Protein AF-Q0U847-F1 (afdb_monomer_lite)

InterPro domains:
  IPR040183 THUMP domain-containing protein 1-like [PTHR13452] (2-146)
  IPR040183 THUMP domain-containing protein 1-like [cd11717] (63-142)

Organism: Phaeosphaeria nodorum (strain SN15 / ATCC MYA-4574 / FGSC 10173) (NCBI:txid321614)

Sequence (148 aa):
MNKEAKSVADLRDLFQEYATKIYGPEQTNGAAADAVSDTEEEDIEAEIKKELADIRKPIIKPLFRPVKLDTQCLMFFKTRLPVEPVAFVEKICQDTAAGVQVQNCRYVKRLTPITAIEKATVKGLEAVAKKVLAPHFHGKDQTARKVS

Structure (mmCIF, N/CA/C/O backbone):
data_AF-Q0U847-F1
#
_entry.id   AF-Q0U847-F1
#
loop_
_atom_site.group_PDB
_atom_site.id
_atom_site.type_symbol
_atom_site.label_atom_id
_atom_site.label_alt_id
_atom_site.label_comp_id
_atom_site.label_asym_id
_atom_site.label_entity_id
_atom_site.label_seq_id
_atom_site.pdbx_PDB_ins_code
_atom_site.Cartn_x
_atom_site.Cartn_y
_atom_site.Cartn_z
_atom_site.occupancy
_atom_site.B_iso_or_equiv
_atom_site.auth_seq_id
_atom_site.auth_comp_id
_atom_site.auth_asym_id
_atom_site.auth_atom_id
_atom_site.pdbx_PDB_model_num
ATOM 1 N N . MET A 1 1 ? -6.630 23.876 -0.094 1.00 50.94 1 MET A N 1
ATOM 2 C CA . MET A 1 1 ? -5.847 23.833 1.159 1.00 50.94 1 MET A CA 1
ATOM 3 C C . MET A 1 1 ? -5.753 22.397 1.676 1.00 50.94 1 MET A C 1
ATOM 5 O O . MET A 1 1 ? -6.778 21.774 1.926 1.00 50.94 1 MET A O 1
ATOM 9 N N . ASN A 1 2 ? -4.524 21.871 1.714 1.00 73.25 2 ASN A N 1
ATOM 10 C CA . ASN A 1 2 ? -3.998 20.691 2.427 1.00 73.25 2 ASN A CA 1
ATOM 11 C C . ASN A 1 2 ? -4.857 19.410 2.485 1.00 73.25 2 ASN A C 1
ATOM 13 O O . ASN A 1 2 ? -5.076 18.851 3.557 1.00 73.25 2 ASN A O 1
ATOM 17 N N . LYS A 1 3 ? -5.307 18.904 1.327 1.00 86.88 3 LYS A N 1
ATOM 18 C CA . LYS A 1 3 ? -5.953 17.576 1.237 1.00 86.88 3 LYS A CA 1
ATOM 19 C C . LYS A 1 3 ? -4.963 16.426 1.444 1.00 86.88 3 LYS A C 1
ATOM 21 O O . LYS A 1 3 ? -5.358 15.386 1.956 1.00 86.88 3 LYS A O 1
ATOM 26 N N . GLU A 1 4 ? -3.696 16.628 1.083 1.00 89.00 4 GLU A N 1
ATOM 27 C CA . GLU A 1 4 ? -2.633 15.623 1.212 1.00 89.00 4 GLU A CA 1
ATOM 28 C C . GLU A 1 4 ? -2.400 15.231 2.673 1.00 89.00 4 GLU A C 1
ATOM 30 O O . GLU A 1 4 ? -2.567 14.070 3.011 1.00 89.00 4 GLU A O 1
ATOM 35 N N . ALA A 1 5 ? -2.126 16.194 3.561 1.00 89.31 5 ALA A N 1
ATOM 36 C CA . ALA A 1 5 ? -1.868 15.910 4.977 1.00 89.31 5 ALA A CA 1
ATOM 37 C C . ALA A 1 5 ? -3.032 15.163 5.655 1.00 89.31 5 ALA A C 1
ATOM 39 O O . ALA A 1 5 ? -2.804 14.201 6.380 1.00 89.31 5 ALA A O 1
ATOM 40 N N . LYS A 1 6 ? -4.277 15.564 5.360 1.00 90.69 6 LYS A N 1
ATOM 41 C CA . LYS A 1 6 ? -5.480 14.873 5.854 1.00 90.69 6 LYS A CA 1
ATOM 42 C C . LYS A 1 6 ? -5.564 13.442 5.328 1.00 90.69 6 LYS A C 1
ATOM 44 O O . LYS A 1 6 ? -5.752 12.521 6.100 1.00 90.69 6 LYS A O 1
ATOM 49 N N . SER A 1 7 ? -5.330 13.254 4.032 1.00 92.81 7 SER A N 1
ATOM 50 C CA . SER A 1 7 ? -5.349 11.921 3.418 1.00 92.81 7 SER A CA 1
ATOM 51 C C . SER A 1 7 ? -4.230 11.021 3.950 1.00 92.81 7 SER A C 1
ATOM 53 O O . SER A 1 7 ? -4.421 9.819 4.079 1.00 92.81 7 SER A O 1
ATOM 55 N N . VAL A 1 8 ? -3.061 11.587 4.269 1.00 92.81 8 VAL A N 1
ATOM 56 C CA . VAL A 1 8 ? -1.961 10.851 4.902 1.00 92.81 8 VAL A CA 1
ATOM 57 C C . VAL A 1 8 ? -2.346 10.399 6.309 1.00 92.81 8 VAL A C 1
ATOM 59 O O . VAL A 1 8 ? -2.012 9.274 6.669 1.00 92.81 8 VAL A O 1
ATOM 62 N N . ALA A 1 9 ? -3.037 11.238 7.085 1.00 92.00 9 ALA A N 1
ATOM 63 C CA . ALA A 1 9 ? -3.558 10.859 8.397 1.00 92.00 9 ALA A CA 1
ATOM 64 C C . ALA A 1 9 ? -4.609 9.741 8.275 1.00 92.00 9 ALA A C 1
ATOM 66 O O . ALA A 1 9 ? -4.397 8.672 8.837 1.00 92.00 9 ALA A O 1
ATOM 67 N N . ASP A 1 10 ? -5.630 9.923 7.427 1.00 93.56 10 ASP A N 1
ATOM 68 C CA . ASP A 1 10 ? -6.675 8.914 7.185 1.00 93.56 10 ASP A CA 1
ATOM 69 C C . ASP A 1 10 ? -6.071 7.549 6.782 1.00 93.56 10 ASP A C 1
ATOM 71 O O . ASP A 1 10 ? -6.498 6.493 7.244 1.00 93.56 10 ASP A O 1
ATOM 75 N N . LEU A 1 11 ? -5.048 7.555 5.916 1.00 95.06 11 LEU A N 1
ATOM 76 C CA . LEU A 1 11 ? -4.364 6.332 5.487 1.00 95.06 11 LEU A CA 1
ATOM 77 C C . LEU A 1 11 ? -3.527 5.699 6.594 1.00 95.06 11 LEU A C 1
ATOM 79 O O . LEU A 1 11 ? -3.429 4.476 6.643 1.00 95.06 11 LEU A O 1
ATOM 83 N N . ARG A 1 12 ? -2.907 6.496 7.469 1.00 93.19 12 ARG A N 1
ATOM 84 C CA . ARG A 1 12 ? -2.158 5.962 8.613 1.00 93.19 12 ARG A CA 1
ATOM 85 C C . ARG A 1 12 ? -3.074 5.213 9.563 1.00 93.19 12 ARG A C 1
ATOM 87 O O . ARG A 1 12 ? -2.719 4.106 9.956 1.00 93.19 12 ARG A O 1
ATOM 94 N N . ASP A 1 13 ? -4.233 5.781 9.861 1.00 93.06 13 ASP A N 1
ATOM 95 C CA . ASP A 1 13 ? -5.202 5.176 10.768 1.00 93.06 13 ASP A CA 1
ATOM 96 C C . ASP A 1 13 ? -5.763 3.877 10.173 1.00 93.06 13 ASP A C 1
ATOM 98 O O . ASP A 1 13 ? -5.687 2.823 10.809 1.00 93.06 13 ASP A O 1
ATOM 102 N N . LEU A 1 14 ? -6.190 3.910 8.903 1.00 95.38 14 LEU A N 1
ATOM 103 C CA . LEU A 1 14 ? -6.637 2.716 8.178 1.00 95.38 14 LEU A CA 1
ATOM 104 C C . LEU A 1 14 ? -5.553 1.626 8.140 1.00 95.38 14 LEU A C 1
ATOM 106 O O . LEU A 1 14 ? -5.826 0.451 8.391 1.00 95.38 14 LEU A O 1
ATOM 110 N N . PHE A 1 15 ? -4.310 1.984 7.809 1.00 95.38 15 PHE A N 1
ATOM 111 C CA . PHE A 1 15 ? -3.228 1.006 7.708 1.00 95.38 15 PHE A CA 1
ATOM 112 C C . PHE A 1 15 ? -2.852 0.422 9.068 1.00 95.38 15 PHE A C 1
ATOM 114 O O . PHE A 1 15 ? -2.550 -0.767 9.147 1.00 95.38 15 PHE A O 1
ATOM 121 N N . GLN A 1 16 ? -2.891 1.220 10.133 1.00 92.44 16 GLN A N 1
ATOM 122 C CA . GLN A 1 16 ? -2.620 0.752 11.489 1.00 92.44 16 GLN A CA 1
ATOM 123 C C . GLN A 1 16 ? -3.692 -0.232 11.973 1.00 92.44 16 GLN A C 1
ATOM 125 O O . GLN A 1 16 ? -3.357 -1.259 12.571 1.00 92.44 16 GLN A O 1
ATOM 130 N N . GLU A 1 17 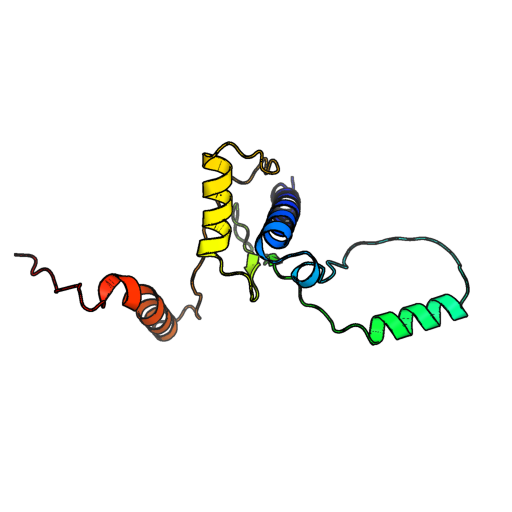? -4.964 0.043 11.682 1.00 93.75 17 GLU A N 1
ATOM 131 C CA . GLU A 1 17 ? -6.080 -0.855 11.985 1.00 93.75 17 GLU A CA 1
ATOM 132 C C . GLU A 1 17 ? -5.885 -2.218 11.304 1.00 93.75 17 GLU A C 1
ATOM 134 O O . GLU A 1 17 ? -5.858 -3.262 11.965 1.00 93.75 17 GLU A O 1
ATOM 139 N N . TYR A 1 18 ? -5.651 -2.217 9.989 1.00 95.44 18 TYR A N 1
ATOM 140 C CA . TYR A 1 18 ? -5.447 -3.450 9.230 1.00 95.44 18 TYR A CA 1
ATOM 141 C C . TYR A 1 18 ? -4.165 -4.178 9.616 1.00 95.44 18 TYR A C 1
ATOM 143 O O . TYR A 1 18 ? -4.157 -5.405 9.696 1.00 95.44 18 TYR A O 1
ATOM 151 N N . ALA A 1 19 ? -3.084 -3.454 9.897 1.00 94.12 19 ALA A N 1
ATOM 152 C CA . ALA A 1 19 ? -1.857 -4.077 10.363 1.00 94.12 19 ALA A CA 1
ATOM 153 C C . ALA A 1 19 ? -2.073 -4.780 11.707 1.00 94.12 19 ALA A C 1
ATOM 155 O O . ALA A 1 19 ? -1.590 -5.894 11.890 1.00 94.12 19 ALA A O 1
ATOM 156 N N . THR A 1 20 ? -2.851 -4.183 12.612 1.00 92.81 20 THR A N 1
ATOM 157 C CA . THR A 1 20 ? -3.166 -4.794 13.911 1.00 92.81 20 THR A CA 1
ATOM 158 C C . THR A 1 20 ? -4.035 -6.036 13.724 1.00 92.81 20 THR A C 1
ATOM 160 O O . THR A 1 20 ? -3.785 -7.058 14.358 1.00 92.81 20 THR A O 1
ATOM 163 N N . LYS A 1 21 ? -4.999 -5.991 12.798 1.00 93.00 21 LYS A N 1
ATOM 164 C CA . LYS A 1 21 ? -5.865 -7.126 12.448 1.00 93.00 21 LYS A CA 1
ATOM 165 C C . LYS A 1 21 ? -5.105 -8.299 11.817 1.00 93.00 21 LYS A C 1
ATOM 167 O O . LYS A 1 21 ? -5.430 -9.446 12.100 1.00 93.00 21 LYS A O 1
ATOM 172 N N . ILE A 1 22 ? -4.131 -8.025 10.946 1.00 94.44 22 ILE A N 1
ATOM 173 C CA . ILE A 1 22 ? -3.411 -9.053 10.172 1.00 94.44 22 ILE A CA 1
ATOM 174 C C . ILE A 1 22 ? -2.203 -9.604 10.945 1.00 94.44 22 ILE A C 1
ATOM 176 O O . ILE A 1 22 ? -1.957 -10.807 10.912 1.00 94.44 22 ILE A O 1
ATOM 180 N N . TYR A 1 23 ? -1.444 -8.740 11.625 1.00 91.88 23 TYR A N 1
ATOM 181 C CA . TYR A 1 23 ? -0.152 -9.089 12.233 1.00 91.88 23 TYR A CA 1
ATOM 182 C C . TYR A 1 23 ? -0.161 -9.092 13.769 1.00 91.88 23 TYR A C 1
ATOM 184 O O . TYR A 1 23 ? 0.798 -9.563 14.382 1.00 91.88 23 TYR A O 1
ATOM 192 N N . GLY A 1 24 ? -1.224 -8.584 14.398 1.00 88.88 24 GLY A N 1
ATOM 193 C CA . GLY A 1 24 ? -1.334 -8.440 15.849 1.00 88.88 24 GLY A CA 1
ATOM 194 C C . GLY A 1 24 ? -0.666 -7.167 16.401 1.00 88.88 24 GLY A C 1
ATOM 195 O O . GLY A 1 24 ? 0.186 -6.567 15.744 1.00 88.88 24 GLY A O 1
ATOM 196 N N . PRO A 1 25 ? -1.027 -6.745 17.628 1.00 80.69 25 PRO A N 1
ATOM 197 C CA . PRO A 1 25 ? -0.597 -5.469 18.217 1.00 80.69 25 PRO A CA 1
ATOM 198 C C . PRO A 1 25 ? 0.910 -5.388 18.507 1.00 80.69 25 PRO A C 1
ATOM 200 O O . PRO A 1 25 ? 1.496 -4.306 18.526 1.00 80.69 25 PRO A O 1
ATOM 203 N N . GLU A 1 26 ? 1.574 -6.526 18.705 1.00 73.94 26 GLU A N 1
ATOM 204 C CA . GLU A 1 26 ? 3.003 -6.558 19.038 1.00 73.94 26 GLU A CA 1
ATOM 205 C C . GLU A 1 26 ? 3.890 -6.086 17.880 1.00 73.94 26 GLU A C 1
ATOM 207 O O . GLU A 1 26 ? 4.953 -5.504 18.092 1.00 73.94 26 GLU A O 1
ATOM 212 N N . GLN A 1 27 ? 3.438 -6.290 16.640 1.00 69.25 27 GLN A N 1
ATOM 213 C CA . GLN A 1 27 ? 4.190 -5.924 15.440 1.00 69.25 27 GLN A CA 1
ATOM 214 C C . GLN A 1 27 ? 3.888 -4.493 14.966 1.00 69.25 27 GLN A C 1
ATOM 216 O O . GLN A 1 27 ? 4.608 -3.963 14.115 1.00 69.25 27 GLN A O 1
ATOM 221 N N . THR A 1 28 ? 2.846 -3.857 15.515 1.00 64.31 28 THR A N 1
ATOM 222 C CA . THR A 1 28 ? 2.316 -2.564 15.053 1.00 64.31 28 THR A CA 1
ATOM 223 C C . THR A 1 28 ? 2.617 -1.393 15.983 1.00 64.31 28 THR A C 1
ATOM 225 O O . THR A 1 28 ? 2.580 -0.249 15.531 1.00 64.31 28 THR A O 1
ATOM 228 N N . ASN A 1 29 ? 3.000 -1.640 17.238 1.00 59.12 29 ASN A N 1
ATOM 229 C CA . ASN A 1 29 ? 3.282 -0.603 18.242 1.00 59.12 29 ASN A CA 1
ATOM 230 C C . ASN A 1 29 ? 4.665 0.072 18.097 1.00 59.12 29 ASN A C 1
ATOM 232 O O . ASN A 1 29 ? 5.253 0.553 19.066 1.00 59.12 29 ASN A O 1
ATOM 236 N N . GLY A 1 30 ? 5.190 0.153 16.872 1.00 54.38 30 GLY A N 1
ATOM 237 C CA . GLY A 1 30 ? 6.370 0.954 16.558 1.00 54.38 30 GLY A CA 1
ATOM 238 C C . GLY A 1 30 ? 6.021 2.434 16.512 1.00 54.38 30 GLY A C 1
ATOM 239 O O . GLY A 1 30 ? 5.661 2.937 15.449 1.00 54.38 30 GLY A O 1
ATOM 240 N N . ALA A 1 31 ? 6.085 3.077 17.678 1.00 44.00 31 ALA A N 1
ATOM 241 C CA . ALA A 1 31 ? 5.670 4.446 17.962 1.00 44.00 31 ALA A CA 1
ATOM 242 C C . ALA A 1 31 ? 5.850 5.423 16.785 1.00 44.00 31 ALA A C 1
ATOM 244 O O . ALA A 1 31 ? 6.960 5.757 16.367 1.00 44.00 31 ALA A O 1
ATOM 245 N N . ALA A 1 32 ? 4.724 5.942 16.297 1.00 43.62 32 ALA A N 1
ATOM 246 C CA . ALA A 1 32 ? 4.673 7.212 15.594 1.00 43.62 32 ALA A CA 1
ATOM 247 C C . ALA A 1 32 ? 4.834 8.338 16.630 1.00 43.62 32 ALA A C 1
ATOM 249 O O . ALA A 1 32 ? 3.857 8.950 17.041 1.00 43.62 32 ALA A O 1
ATOM 250 N N . ALA A 1 33 ? 6.060 8.575 17.094 1.00 38.38 33 ALA A N 1
ATOM 251 C CA . ALA A 1 33 ? 6.372 9.740 17.912 1.00 38.38 33 ALA A CA 1
ATOM 252 C C . ALA A 1 33 ? 6.864 10.863 16.994 1.00 38.38 33 ALA A C 1
ATOM 254 O O . ALA A 1 33 ? 8.044 10.923 16.665 1.00 38.38 33 ALA A O 1
ATOM 255 N N . ASP A 1 34 ? 5.932 11.695 16.531 1.00 38.34 34 ASP A N 1
ATOM 256 C CA . ASP A 1 34 ? 6.229 13.075 16.143 1.00 38.34 34 ASP A CA 1
ATOM 257 C C . ASP A 1 34 ? 4.924 13.888 16.110 1.00 38.34 34 ASP A C 1
ATOM 259 O O . ASP A 1 34 ? 4.240 13.928 15.085 1.00 38.34 34 ASP A O 1
ATOM 263 N N . ALA A 1 35 ? 4.537 14.443 17.268 1.00 34.91 35 ALA A N 1
ATOM 264 C CA . ALA A 1 35 ? 3.878 15.751 17.419 1.00 34.91 35 ALA A CA 1
ATOM 265 C C . ALA A 1 35 ? 3.402 15.990 18.872 1.00 34.91 35 ALA A C 1
ATOM 267 O O . ALA A 1 35 ? 2.327 15.552 19.261 1.00 34.91 35 ALA A O 1
ATOM 268 N N . VAL A 1 36 ? 4.232 16.736 19.610 1.00 38.72 36 VAL A N 1
ATOM 269 C CA . VAL A 1 36 ? 3.908 17.779 20.608 1.00 38.72 36 VAL A CA 1
ATOM 270 C C . VAL A 1 36 ? 2.900 17.443 21.724 1.00 38.72 36 VAL A C 1
ATOM 272 O O . VAL A 1 36 ? 1.692 17.546 21.530 1.00 38.72 36 VAL A O 1
ATOM 275 N N . SER A 1 37 ? 3.407 17.227 22.944 1.00 30.80 37 SER A N 1
ATOM 276 C CA . SER A 1 37 ? 2.688 17.612 24.167 1.00 30.80 37 SER A CA 1
ATOM 277 C C . SER A 1 37 ? 3.579 18.500 25.033 1.00 30.80 37 SER A C 1
ATOM 279 O O . SER A 1 37 ? 4.631 18.074 25.502 1.00 30.80 37 SER A O 1
ATOM 281 N N . ASP A 1 38 ? 3.134 19.736 25.201 1.00 38.00 38 ASP A N 1
ATOM 282 C CA . ASP A 1 38 ? 3.550 20.669 26.240 1.00 38.00 38 ASP A CA 1
ATOM 283 C C . ASP A 1 38 ? 2.787 20.313 27.523 1.00 38.00 38 ASP A C 1
ATOM 285 O O . ASP A 1 38 ? 1.556 20.298 27.475 1.00 38.00 38 ASP A O 1
ATOM 289 N N . THR A 1 39 ? 3.475 19.950 28.613 1.00 35.19 39 THR A N 1
ATOM 290 C CA . THR A 1 39 ? 3.047 20.236 30.002 1.00 35.19 39 THR A CA 1
ATOM 291 C C . THR A 1 39 ? 4.122 19.848 31.026 1.00 35.19 39 THR A C 1
ATOM 293 O O . THR A 1 39 ? 4.472 18.680 31.166 1.00 35.19 39 THR A O 1
ATOM 296 N N . GLU A 1 40 ? 4.641 20.891 31.675 1.00 39.41 40 GLU A N 1
ATOM 297 C CA . GLU A 1 40 ? 4.809 21.104 33.124 1.00 39.41 40 GLU A CA 1
ATOM 298 C C . GLU A 1 40 ? 5.341 19.976 34.039 1.00 39.41 40 GLU A C 1
ATOM 300 O O . GLU A 1 40 ? 4.690 18.969 34.289 1.00 39.41 40 GLU A O 1
ATOM 305 N N . GLU A 1 41 ? 6.529 20.268 34.591 1.00 46.47 41 GLU A N 1
ATOM 306 C CA . GLU A 1 41 ? 7.091 19.936 35.915 1.00 46.47 41 GLU A CA 1
ATOM 307 C C . GLU A 1 41 ? 6.494 18.742 36.695 1.00 46.47 41 GLU A C 1
ATOM 309 O O . GLU A 1 41 ? 5.736 18.919 37.647 1.00 46.47 41 GLU A O 1
ATOM 314 N N . GLU A 1 42 ? 6.973 17.527 36.406 1.00 42.50 42 GLU A N 1
ATOM 315 C CA . GLU A 1 42 ? 6.911 16.396 37.343 1.00 42.50 42 GLU A CA 1
ATOM 316 C C . GLU A 1 42 ? 8.281 15.701 37.473 1.00 42.50 42 GLU A C 1
ATOM 318 O O . GLU A 1 42 ? 8.805 15.132 36.521 1.00 42.50 42 GLU A O 1
ATOM 323 N N . ASP 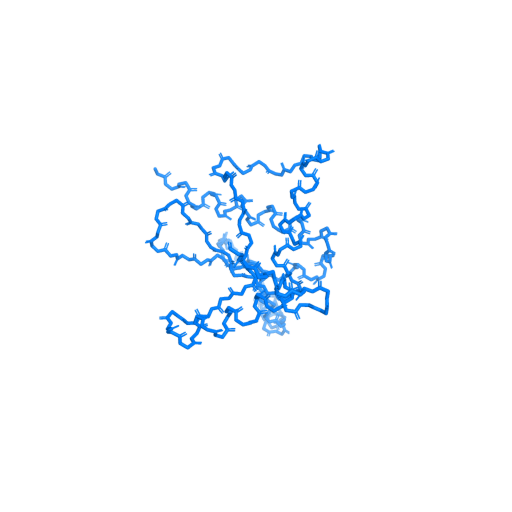A 1 43 ? 8.827 15.755 38.693 1.00 55.34 43 ASP A N 1
ATOM 324 C CA . ASP A 1 43 ? 9.831 14.870 39.308 1.00 55.34 43 ASP A CA 1
ATOM 325 C C . ASP A 1 43 ? 11.021 14.397 38.435 1.00 55.34 43 ASP A C 1
ATOM 327 O O . ASP A 1 43 ? 10.970 13.379 37.739 1.00 55.34 43 ASP A O 1
ATOM 331 N N . ILE A 1 44 ? 12.154 15.102 38.559 1.00 67.94 44 ILE A N 1
ATOM 332 C CA . ILE A 1 44 ? 13.402 14.884 37.800 1.00 67.94 44 ILE A CA 1
ATOM 333 C C . ILE A 1 44 ? 13.870 13.414 37.852 1.00 67.94 44 ILE A C 1
ATOM 335 O O . ILE A 1 44 ? 14.393 12.893 36.869 1.00 67.94 44 ILE A O 1
ATOM 339 N N . GLU A 1 45 ? 13.678 12.700 38.967 1.00 68.75 45 GLU A N 1
ATOM 340 C CA . GLU A 1 45 ? 14.063 11.281 39.065 1.00 68.75 45 GLU A CA 1
ATOM 341 C C . GLU A 1 45 ? 13.168 10.357 38.225 1.00 68.75 45 GLU A C 1
ATOM 343 O O . GLU A 1 45 ? 13.654 9.393 37.615 1.00 68.75 45 GLU A O 1
ATOM 348 N N . ALA A 1 46 ? 11.867 10.648 38.158 1.00 73.50 46 ALA A N 1
ATOM 349 C CA . ALA A 1 46 ? 10.928 9.922 37.312 1.00 73.50 46 ALA A CA 1
ATOM 350 C C . ALA A 1 46 ? 11.193 10.213 35.829 1.00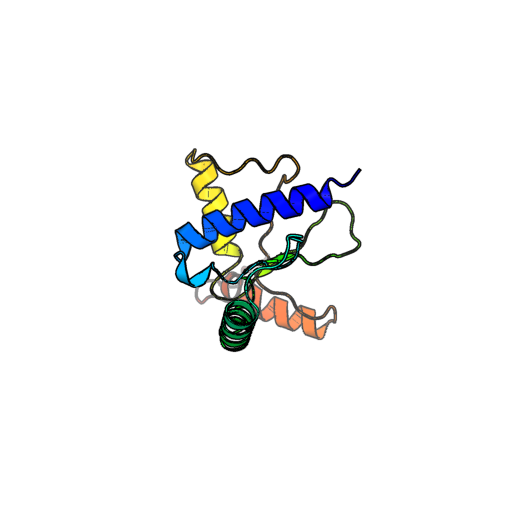 73.50 46 ALA A C 1
ATOM 352 O O . ALA A 1 46 ? 11.158 9.290 35.007 1.00 73.50 46 ALA A O 1
ATOM 353 N N . GLU A 1 47 ? 11.541 11.458 35.505 1.00 67.06 47 GLU A N 1
ATOM 354 C CA . GLU A 1 47 ? 11.917 11.894 34.163 1.00 67.06 47 GLU A CA 1
ATOM 355 C C . GLU A 1 47 ? 13.214 11.215 33.694 1.00 67.06 47 GLU A C 1
ATOM 357 O O . GLU A 1 47 ? 13.213 10.561 32.652 1.00 67.06 47 GLU A O 1
ATOM 362 N N . ILE A 1 48 ? 14.270 11.186 34.518 1.00 73.94 48 ILE A N 1
ATOM 363 C CA . ILE A 1 48 ? 15.526 10.474 34.211 1.00 73.94 48 ILE A CA 1
ATOM 364 C C . ILE A 1 48 ? 15.285 8.970 34.014 1.00 73.94 48 ILE A C 1
ATOM 366 O O . ILE A 1 48 ? 15.852 8.344 33.113 1.00 73.94 48 ILE A O 1
ATOM 370 N N . LYS A 1 49 ? 14.441 8.344 34.844 1.00 76.44 49 LYS A N 1
ATOM 371 C CA . LYS A 1 49 ? 14.134 6.911 34.715 1.00 76.44 49 LYS A CA 1
ATOM 372 C C . LYS A 1 49 ? 13.332 6.613 33.447 1.00 76.44 49 LYS A C 1
ATOM 374 O O . LYS A 1 49 ? 13.554 5.568 32.828 1.00 76.44 49 LYS A O 1
ATOM 379 N N . LYS A 1 50 ? 12.434 7.518 33.052 1.00 75.06 50 LYS A N 1
ATOM 380 C CA . LYS A 1 50 ? 11.675 7.459 31.798 1.00 75.06 50 LYS A CA 1
ATOM 381 C C . LYS A 1 50 ? 12.598 7.646 30.594 1.00 75.06 50 LYS A C 1
ATOM 383 O O . LYS A 1 50 ? 12.564 6.809 29.698 1.00 75.06 50 LYS A O 1
ATOM 388 N N . GLU A 1 51 ? 13.502 8.621 30.627 1.00 67.50 51 GLU A N 1
ATOM 389 C CA . GLU A 1 51 ? 14.518 8.837 29.591 1.00 67.50 51 GLU A CA 1
ATOM 390 C C . GLU A 1 51 ? 15.441 7.622 29.429 1.00 67.50 51 GLU A C 1
ATOM 392 O O . GLU A 1 51 ? 15.649 7.138 28.317 1.00 67.50 51 GLU A O 1
ATOM 397 N N . LEU A 1 52 ? 15.942 7.046 30.527 1.00 73.56 52 LEU A N 1
ATOM 398 C CA . LEU A 1 52 ? 16.762 5.829 30.490 1.00 73.56 52 LEU A CA 1
ATOM 399 C C . LEU A 1 52 ? 15.987 4.613 29.967 1.00 73.56 52 LEU A C 1
ATOM 401 O O . LEU A 1 52 ? 16.563 3.760 29.283 1.00 73.56 52 LEU A O 1
ATOM 405 N N . ALA A 1 53 ? 14.697 4.503 30.290 1.00 70.69 53 ALA A N 1
ATOM 406 C CA . ALA A 1 53 ? 13.833 3.455 29.760 1.00 70.69 53 ALA A CA 1
ATOM 407 C C . ALA A 1 53 ? 13.555 3.653 28.262 1.00 70.69 53 ALA A C 1
ATOM 409 O O . ALA A 1 53 ? 13.534 2.672 27.519 1.00 70.69 53 ALA A O 1
ATOM 410 N N . ASP A 1 54 ? 13.401 4.894 27.809 1.00 63.50 54 ASP A N 1
ATOM 411 C CA . ASP A 1 54 ? 13.172 5.242 26.408 1.00 63.50 54 ASP A CA 1
ATOM 412 C C . ASP A 1 54 ? 14.440 5.071 25.555 1.00 63.50 54 ASP A C 1
ATOM 414 O O . ASP A 1 54 ? 14.353 4.527 24.456 1.00 63.50 54 ASP A O 1
ATOM 418 N N . ILE A 1 55 ? 15.630 5.379 26.087 1.00 64.56 55 ILE A N 1
ATOM 419 C CA . ILE A 1 55 ? 16.929 5.089 25.446 1.00 64.56 55 ILE A CA 1
ATOM 420 C C . ILE A 1 55 ? 17.137 3.577 25.254 1.00 64.56 55 ILE A C 1
ATOM 422 O O . ILE A 1 55 ? 17.756 3.142 24.281 1.00 64.56 55 ILE A O 1
ATOM 426 N N . ARG A 1 56 ? 16.629 2.755 26.181 1.00 63.53 56 ARG A N 1
ATOM 427 C CA . ARG A 1 56 ? 16.759 1.288 26.138 1.00 63.53 56 ARG A CA 1
ATOM 428 C C . ARG A 1 56 ? 15.715 0.601 25.262 1.00 63.53 56 ARG A C 1
ATOM 430 O O . ARG A 1 56 ? 15.892 -0.578 24.948 1.00 63.53 56 ARG A O 1
ATOM 437 N N . LYS A 1 57 ? 14.643 1.288 24.857 1.00 60.62 57 LYS A N 1
ATOM 438 C CA . LYS A 1 57 ? 13.670 0.720 23.922 1.00 60.62 57 LYS A CA 1
ATOM 439 C C . LYS A 1 57 ? 14.304 0.673 22.529 1.00 60.62 57 LYS A C 1
ATOM 441 O O . LYS A 1 57 ? 14.749 1.703 22.024 1.00 60.62 57 LYS A O 1
ATOM 446 N N . PRO A 1 58 ? 14.358 -0.498 21.871 1.00 57.16 58 PRO A N 1
ATOM 447 C CA . PRO A 1 58 ? 14.825 -0.558 20.495 1.00 57.16 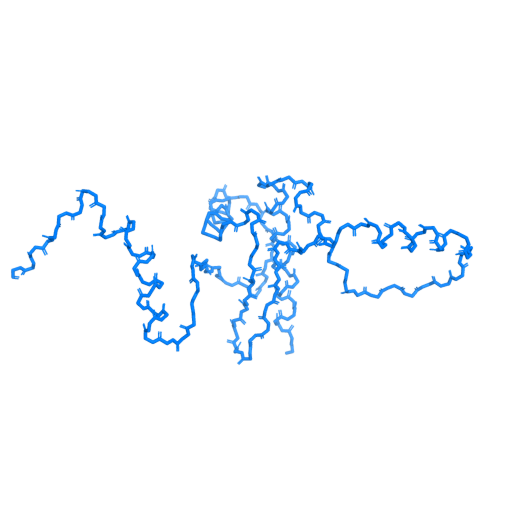58 PRO A CA 1
ATOM 448 C C . PRO A 1 58 ? 13.952 0.368 19.644 1.00 57.16 58 PRO A C 1
ATOM 450 O O . PRO A 1 58 ? 12.729 0.343 19.760 1.00 57.16 58 PRO A O 1
ATOM 453 N N . ILE A 1 59 ? 14.569 1.185 18.788 1.00 61.31 59 ILE A N 1
ATOM 454 C CA . ILE A 1 59 ? 13.846 2.069 17.866 1.00 61.31 59 ILE A CA 1
ATOM 455 C C . ILE A 1 59 ? 13.079 1.184 16.876 1.00 61.31 59 ILE A C 1
ATOM 457 O O . ILE A 1 59 ? 13.616 0.735 15.855 1.00 61.31 59 ILE A O 1
ATOM 461 N N . ILE A 1 60 ? 11.816 0.895 17.185 1.00 68.62 60 ILE A N 1
ATOM 462 C CA . ILE A 1 60 ? 10.944 0.124 16.307 1.00 68.62 60 ILE A CA 1
ATOM 463 C C . ILE A 1 60 ? 10.558 1.041 15.151 1.00 68.62 60 ILE A C 1
ATOM 465 O O . ILE A 1 60 ? 9.780 1.981 15.295 1.00 68.62 60 ILE A O 1
ATOM 469 N N . LYS A 1 61 ? 11.122 0.770 13.973 1.00 77.88 61 LYS A N 1
ATOM 470 C CA . LYS A 1 61 ? 10.767 1.505 12.758 1.00 77.88 61 LYS A CA 1
ATOM 471 C C . LYS A 1 61 ? 9.292 1.242 12.423 1.00 77.88 61 LYS A C 1
ATOM 473 O O . LYS A 1 61 ? 8.913 0.066 12.362 1.00 77.88 61 LYS A O 1
ATOM 478 N N . PRO A 1 62 ? 8.502 2.288 12.123 1.00 86.88 62 PRO A N 1
ATOM 479 C CA . PRO A 1 62 ? 7.093 2.128 11.791 1.00 86.88 62 PRO A CA 1
ATOM 480 C C . PRO A 1 62 ? 6.933 1.250 10.547 1.00 86.88 62 PRO A C 1
ATOM 482 O O . PRO A 1 62 ? 7.775 1.279 9.641 1.00 86.88 62 PRO A O 1
ATOM 485 N N . LEU A 1 63 ? 5.843 0.481 10.502 1.00 91.50 63 LEU A N 1
ATOM 486 C CA . LEU A 1 63 ? 5.518 -0.394 9.370 1.00 91.50 63 LEU A CA 1
ATOM 487 C C . LEU A 1 63 ? 5.250 0.395 8.087 1.00 91.50 63 LEU A C 1
ATOM 489 O O . LEU A 1 63 ? 5.625 -0.057 7.006 1.00 91.50 63 LEU A O 1
ATOM 493 N N . PHE A 1 64 ? 4.662 1.586 8.218 1.00 93.81 64 PHE A N 1
ATOM 494 C CA . PHE A 1 64 ? 4.339 2.485 7.115 1.00 93.81 64 PHE A CA 1
ATOM 495 C C . PHE A 1 64 ? 5.013 3.837 7.331 1.00 93.81 64 PHE A C 1
ATOM 497 O O . PHE A 1 64 ? 4.787 4.515 8.336 1.00 93.81 64 PHE A O 1
ATOM 504 N N . ARG A 1 65 ? 5.828 4.260 6.366 1.00 93.06 65 ARG A N 1
ATOM 505 C CA . ARG A 1 65 ? 6.440 5.592 6.356 1.00 93.06 65 ARG A CA 1
ATOM 506 C C . ARG A 1 65 ? 5.925 6.382 5.153 1.00 93.06 65 ARG A C 1
ATOM 508 O O . ARG A 1 65 ? 6.228 5.969 4.031 1.00 93.06 65 ARG A O 1
ATOM 515 N N . PRO A 1 66 ? 5.218 7.510 5.344 1.00 92.56 66 PRO A N 1
ATOM 516 C CA . PRO A 1 66 ? 4.867 8.378 4.230 1.00 92.56 66 PRO A CA 1
ATOM 517 C C . PRO A 1 66 ? 6.139 8.944 3.591 1.00 92.56 66 PRO A C 1
ATOM 519 O O . PRO A 1 66 ? 7.104 9.295 4.274 1.00 92.56 66 PRO A O 1
ATOM 522 N N . VAL A 1 67 ? 6.149 9.010 2.268 1.00 91.56 67 VAL A N 1
ATOM 523 C CA . VAL A 1 67 ? 7.221 9.589 1.466 1.00 91.56 67 VAL A CA 1
ATOM 524 C C . VAL A 1 67 ? 6.633 10.765 0.715 1.00 91.56 67 VAL A C 1
ATOM 526 O O . VAL A 1 67 ? 5.769 10.594 -0.144 1.00 91.56 67 VAL A O 1
ATOM 529 N N . LYS A 1 68 ? 7.125 11.958 1.043 1.00 87.19 68 LYS A N 1
ATOM 530 C CA . LYS A 1 68 ? 6.765 13.169 0.324 1.00 87.19 68 LYS A CA 1
ATOM 531 C C . LYS A 1 68 ? 7.526 13.197 -0.994 1.00 87.19 68 LYS A C 1
ATOM 533 O O . LYS A 1 68 ? 8.745 13.356 -1.005 1.00 87.19 68 LYS A O 1
ATOM 538 N N . LEU A 1 69 ? 6.797 13.011 -2.084 1.00 85.44 69 LEU A N 1
ATOM 539 C CA . LEU A 1 69 ? 7.257 13.324 -3.430 1.00 85.44 69 LEU A CA 1
ATOM 540 C C . LEU A 1 69 ? 6.486 14.567 -3.864 1.00 85.44 69 LEU A C 1
ATOM 542 O O . LEU A 1 69 ? 5.293 14.662 -3.587 1.00 85.44 69 LEU A O 1
ATOM 546 N N . ASP A 1 70 ? 7.155 15.527 -4.499 1.00 82.62 70 ASP A N 1
ATOM 547 C CA . ASP A 1 70 ? 6.519 16.755 -4.988 1.00 82.62 70 ASP A CA 1
ATOM 548 C C . ASP A 1 70 ? 5.693 16.446 -6.247 1.00 82.62 70 ASP A C 1
ATOM 550 O O . ASP A 1 70 ? 6.063 16.742 -7.381 1.00 82.62 70 ASP A O 1
ATOM 554 N N . THR A 1 71 ? 4.624 15.674 -6.064 1.00 86.81 71 THR A N 1
ATOM 555 C CA . THR A 1 71 ? 3.781 15.143 -7.130 1.00 86.81 71 THR A CA 1
ATOM 556 C C . THR A 1 71 ? 2.327 15.301 -6.734 1.00 86.81 71 THR A C 1
ATOM 558 O O . THR A 1 71 ? 1.864 14.755 -5.735 1.00 86.81 71 THR A O 1
ATOM 561 N N . GLN A 1 72 ? 1.586 16.057 -7.537 1.00 87.00 72 GLN A N 1
ATOM 562 C CA . GLN A 1 72 ? 0.197 16.367 -7.234 1.00 87.00 72 GLN A CA 1
ATOM 563 C C . GLN A 1 72 ? -0.669 15.102 -7.238 1.00 87.00 72 GLN A C 1
ATOM 565 O O . GLN A 1 72 ? -0.522 14.227 -8.090 1.00 87.00 72 GLN A O 1
ATOM 570 N N . CYS A 1 73 ? -1.615 15.043 -6.298 1.00 87.56 73 CYS A N 1
ATOM 571 C CA . CYS A 1 73 ? -2.640 13.999 -6.201 1.00 87.56 73 CYS A CA 1
ATOM 572 C C . CYS A 1 73 ? -2.122 12.570 -5.949 1.00 87.56 73 CYS A C 1
ATOM 574 O O . CYS A 1 73 ? -2.917 11.632 -6.030 1.00 87.56 73 CYS A O 1
ATOM 576 N N . LEU A 1 74 ? -0.841 12.389 -5.616 1.00 91.75 74 LEU A N 1
ATOM 577 C CA . LEU A 1 74 ? -0.259 11.094 -5.269 1.00 91.75 74 LEU A CA 1
ATOM 578 C C . LEU A 1 74 ? 0.379 11.149 -3.882 1.00 91.75 74 LEU A C 1
ATOM 580 O O . LEU A 1 74 ? 0.975 12.145 -3.491 1.00 91.75 74 LEU A O 1
ATOM 584 N N . MET A 1 75 ? 0.257 10.049 -3.147 1.00 92.25 75 MET A N 1
ATOM 585 C CA . MET A 1 75 ? 0.887 9.852 -1.845 1.00 92.25 75 MET A CA 1
ATOM 586 C C . MET A 1 75 ? 1.559 8.491 -1.855 1.00 92.25 75 MET A C 1
ATOM 588 O O . MET A 1 75 ? 1.002 7.522 -2.373 1.00 92.25 75 MET A O 1
ATOM 592 N N . PHE A 1 76 ? 2.747 8.416 -1.268 1.00 94.56 76 PHE A N 1
ATOM 593 C CA . PHE A 1 76 ? 3.550 7.204 -1.270 1.00 94.56 76 PHE A CA 1
ATOM 594 C C . PHE A 1 76 ? 3.811 6.764 0.159 1.00 94.56 76 PHE A C 1
ATOM 596 O O . PHE A 1 76 ? 4.150 7.578 1.013 1.00 94.56 76 PHE A O 1
ATOM 603 N N . PHE A 1 77 ? 3.697 5.465 0.410 1.00 95.31 77 PHE A N 1
ATOM 604 C CA . PHE A 1 77 ? 4.041 4.862 1.689 1.00 95.31 77 PHE A CA 1
ATOM 605 C C . PHE A 1 77 ? 5.079 3.777 1.449 1.00 95.31 77 PHE A C 1
ATOM 607 O O . PHE A 1 77 ? 4.862 2.849 0.673 1.00 95.31 77 PHE A O 1
ATOM 614 N N . LYS A 1 78 ? 6.225 3.896 2.118 1.00 94.06 78 LYS A N 1
ATOM 615 C CA . LYS A 1 78 ? 7.191 2.804 2.211 1.00 94.06 78 LYS A CA 1
ATOM 616 C C . LYS A 1 78 ? 6.720 1.837 3.280 1.00 94.06 78 LYS A C 1
ATOM 618 O O . LYS A 1 78 ? 6.483 2.254 4.413 1.00 94.06 78 LYS A O 1
ATOM 623 N N . THR A 1 79 ? 6.636 0.568 2.913 1.00 94.06 79 THR A N 1
ATOM 624 C CA . THR A 1 79 ? 6.328 -0.523 3.831 1.00 94.06 79 THR A CA 1
ATOM 625 C C . THR A 1 79 ? 7.609 -1.176 4.346 1.00 94.06 79 THR A C 1
ATOM 627 O O . THR A 1 79 ? 8.682 -1.070 3.742 1.00 94.06 79 THR A O 1
ATOM 630 N N . ARG A 1 80 ? 7.506 -1.853 5.488 1.00 91.31 80 ARG A N 1
ATOM 631 C CA . ARG A 1 80 ? 8.543 -2.727 6.047 1.00 91.31 80 ARG A CA 1
ATOM 632 C C . ARG A 1 80 ? 7.940 -4.103 6.296 1.00 91.31 80 ARG A C 1
ATOM 634 O O . ARG A 1 80 ? 6.755 -4.197 6.599 1.00 91.31 80 ARG A O 1
ATOM 641 N N . LEU A 1 81 ? 8.771 -5.147 6.253 1.00 89.12 81 LEU A N 1
ATOM 642 C CA . LEU A 1 81 ? 8.393 -6.462 6.775 1.00 89.12 81 LEU A CA 1
ATOM 643 C C . LEU A 1 81 ? 7.752 -6.316 8.170 1.00 89.12 81 LEU A C 1
ATOM 645 O O . LEU A 1 81 ? 8.290 -5.565 8.995 1.00 89.12 81 LEU A O 1
ATOM 649 N N . PRO A 1 82 ? 6.614 -6.987 8.410 1.00 92.38 82 PRO A N 1
ATOM 650 C CA . PRO A 1 82 ? 6.048 -8.103 7.635 1.00 92.38 82 PRO A CA 1
ATOM 651 C C . PRO A 1 82 ? 5.040 -7.693 6.550 1.00 92.38 82 PRO A C 1
ATOM 653 O O . PRO A 1 82 ? 4.418 -8.556 5.937 1.00 92.38 82 PRO A O 1
ATOM 656 N N . VAL A 1 83 ? 4.871 -6.394 6.299 1.00 94.75 83 VAL A N 1
ATOM 657 C CA . VAL A 1 83 ? 3.889 -5.898 5.335 1.00 94.75 83 VAL A CA 1
ATOM 658 C C . VAL A 1 83 ? 4.314 -6.247 3.910 1.00 94.75 83 VAL A C 1
ATOM 660 O O . VAL A 1 83 ? 5.260 -5.666 3.371 1.00 94.75 83 VAL A O 1
ATOM 663 N N . GLU A 1 84 ? 3.571 -7.158 3.288 1.00 94.94 84 GLU A N 1
ATO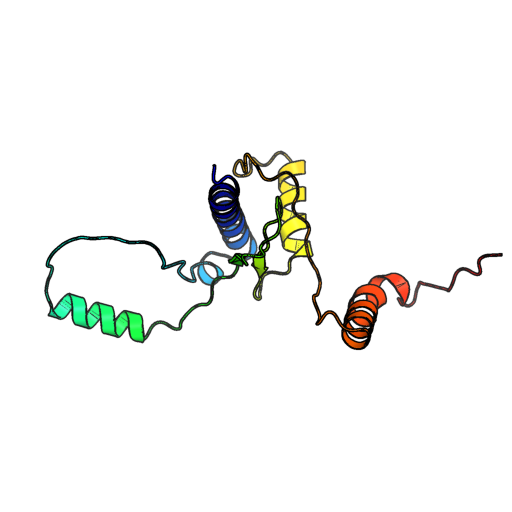M 664 C CA . GLU A 1 84 ? 3.604 -7.406 1.847 1.00 94.94 84 GLU A CA 1
ATOM 665 C C . GLU A 1 84 ? 2.514 -6.533 1.190 1.00 94.94 84 GLU A C 1
ATOM 667 O O . GLU A 1 84 ? 1.333 -6.723 1.487 1.00 94.94 84 GLU A O 1
ATOM 672 N N . PRO A 1 85 ? 2.873 -5.524 0.369 1.00 95.62 85 PRO A N 1
ATOM 673 C CA . PRO A 1 85 ? 1.922 -4.523 -0.114 1.00 95.62 85 PRO A CA 1
ATOM 674 C C . PRO A 1 85 ? 0.725 -5.081 -0.884 1.00 95.62 85 PRO A C 1
ATOM 676 O O . PRO A 1 85 ? -0.369 -4.535 -0.746 1.00 95.62 85 PRO A O 1
ATOM 679 N N . VAL A 1 86 ? 0.921 -6.113 -1.712 1.00 95.81 86 VAL A N 1
ATOM 680 C CA . VAL A 1 86 ? -0.136 -6.648 -2.580 1.00 95.81 86 VAL A CA 1
ATOM 681 C C . VAL A 1 86 ? -1.213 -7.314 -1.734 1.00 95.81 86 VAL A C 1
ATOM 683 O O . VAL A 1 86 ? -2.356 -6.868 -1.771 1.00 95.81 86 VAL A O 1
ATOM 686 N N . ALA A 1 87 ? -0.841 -8.288 -0.908 1.00 96.38 87 ALA A N 1
ATOM 687 C CA . ALA A 1 87 ? -1.732 -8.997 -0.002 1.00 96.38 87 ALA A CA 1
ATOM 688 C C . ALA A 1 87 ? -2.388 -8.050 1.013 1.00 96.38 87 ALA A C 1
ATOM 690 O O . ALA A 1 87 ? -3.566 -8.199 1.334 1.00 96.38 87 ALA A O 1
ATOM 691 N N . PHE A 1 88 ? -1.653 -7.044 1.497 1.00 97.31 88 PHE A N 1
ATOM 692 C CA . PHE A 1 88 ? -2.192 -6.060 2.433 1.00 97.31 88 PHE A CA 1
ATOM 693 C C . PHE A 1 88 ? -3.325 -5.233 1.809 1.00 97.31 88 PHE A C 1
ATOM 695 O O . PHE A 1 88 ? -4.408 -5.129 2.385 1.00 97.31 88 PHE A O 1
ATOM 702 N N . VAL A 1 89 ? -3.104 -4.667 0.617 1.00 96.75 89 VAL A N 1
ATOM 703 C CA . VAL A 1 89 ? -4.138 -3.893 -0.089 1.00 96.75 89 VAL A CA 1
ATOM 704 C C . VAL A 1 89 ? -5.273 -4.797 -0.565 1.00 96.75 89 VAL A C 1
ATOM 706 O O . VAL A 1 89 ? -6.437 -4.414 -0.461 1.00 96.75 89 VAL A O 1
ATOM 709 N N . GLU A 1 90 ? -4.959 -6.003 -1.037 1.00 96.81 90 GLU A N 1
ATOM 710 C CA . GLU A 1 90 ? -5.955 -6.996 -1.432 1.00 96.81 90 GLU A CA 1
ATOM 711 C C . GLU A 1 90 ? -6.915 -7.301 -0.279 1.00 96.81 90 GLU A C 1
ATOM 713 O O . GLU A 1 90 ? -8.128 -7.271 -0.479 1.00 96.81 90 GLU A O 1
ATOM 718 N N . LYS A 1 91 ? -6.400 -7.497 0.941 1.00 96.62 91 LYS A N 1
ATOM 719 C CA . LYS A 1 91 ? -7.235 -7.751 2.118 1.00 96.62 91 LYS A CA 1
ATOM 720 C C . LYS A 1 91 ? -8.190 -6.594 2.423 1.00 96.62 91 LYS A C 1
ATOM 722 O O . LYS A 1 91 ? -9.363 -6.843 2.698 1.00 96.62 91 LYS A O 1
ATOM 727 N N . ILE A 1 92 ? -7.724 -5.346 2.327 1.00 95.81 92 ILE A N 1
ATOM 728 C CA . ILE A 1 92 ? -8.579 -4.155 2.488 1.00 95.81 92 ILE A CA 1
ATOM 729 C C . ILE A 1 92 ? -9.707 -4.166 1.449 1.00 95.81 92 ILE A C 1
ATOM 731 O O . ILE A 1 92 ? -10.874 -3.948 1.783 1.00 95.81 92 ILE A O 1
ATOM 735 N N . CYS A 1 93 ? -9.375 -4.443 0.186 1.00 93.88 93 CYS A N 1
ATOM 736 C CA . CYS A 1 93 ? -10.352 -4.498 -0.897 1.00 93.88 93 CYS A CA 1
ATOM 737 C C . CYS A 1 93 ? -11.369 -5.634 -0.711 1.00 93.88 93 CYS A C 1
ATOM 739 O O . CYS A 1 93 ? -12.559 -5.407 -0.916 1.00 93.88 93 CYS A O 1
ATOM 741 N N . GLN A 1 94 ? -10.925 -6.825 -0.302 1.00 95.94 94 GLN A N 1
ATOM 742 C CA . GLN A 1 94 ? -11.792 -7.975 -0.031 1.00 95.94 94 GLN A CA 1
ATOM 743 C C . GLN A 1 94 ? -12.775 -7.690 1.110 1.00 95.94 94 GLN A C 1
ATOM 745 O O . GLN A 1 94 ? -13.969 -7.935 0.959 1.00 95.94 94 GLN A O 1
ATOM 750 N N . ASP A 1 95 ? -12.300 -7.129 2.225 1.00 95.56 95 ASP A N 1
ATOM 751 C CA . ASP A 1 95 ? -13.153 -6.778 3.366 1.00 95.56 95 ASP A CA 1
ATOM 752 C C . ASP A 1 95 ? -14.171 -5.691 2.984 1.00 95.56 95 ASP A C 1
ATOM 754 O O . ASP A 1 95 ? -15.357 -5.812 3.293 1.00 95.56 95 ASP A O 1
ATOM 758 N N . THR A 1 96 ? -13.739 -4.676 2.228 1.00 92.31 96 THR A N 1
ATOM 759 C CA . THR A 1 96 ? -14.638 -3.635 1.699 1.00 92.31 96 THR A CA 1
ATOM 760 C C . THR A 1 96 ? -15.708 -4.236 0.782 1.00 92.31 96 THR A C 1
ATOM 762 O O . THR A 1 96 ? -16.885 -3.901 0.901 1.00 92.31 96 THR A O 1
ATOM 765 N N . ALA A 1 97 ? -15.329 -5.156 -0.111 1.00 93.25 97 ALA A N 1
ATOM 766 C CA . ALA A 1 97 ? -16.261 -5.844 -1.005 1.00 93.25 97 ALA A CA 1
ATOM 767 C C . ALA A 1 97 ? -17.247 -6.753 -0.250 1.00 93.25 97 ALA A C 1
ATOM 769 O O . ALA A 1 97 ? -18.391 -6.901 -0.673 1.00 93.25 97 ALA A O 1
ATOM 770 N N . ALA A 1 98 ? -16.828 -7.319 0.884 1.00 96.38 98 ALA A N 1
ATOM 771 C CA . ALA A 1 98 ? -17.672 -8.104 1.782 1.00 96.38 98 ALA A CA 1
ATOM 772 C C . ALA A 1 98 ? -18.598 -7.245 2.672 1.00 96.38 98 ALA A C 1
ATOM 774 O O . ALA A 1 98 ? -19.344 -7.791 3.482 1.00 96.38 98 ALA A O 1
ATOM 775 N N . GLY A 1 99 ? -18.565 -5.914 2.537 1.00 93.25 99 GLY A N 1
ATOM 776 C CA . GLY A 1 99 ? -19.422 -4.992 3.285 1.00 93.25 99 GLY A CA 1
ATOM 777 C C . GLY A 1 99 ? -18.907 -4.631 4.680 1.00 93.25 99 GLY A C 1
ATOM 778 O O . GLY A 1 99 ? -19.650 -4.046 5.468 1.00 93.25 99 GLY A O 1
ATOM 779 N N . VAL A 1 100 ? -17.648 -4.949 5.002 1.00 93.56 100 VAL A N 1
ATOM 780 C CA . VAL A 1 100 ? -17.014 -4.476 6.237 1.00 93.56 100 VAL A CA 1
ATOM 781 C C . VAL A 1 100 ? -16.869 -2.960 6.154 1.00 93.56 100 VAL A C 1
ATOM 783 O O . VAL A 1 100 ? -16.315 -2.431 5.187 1.00 93.56 100 VAL A O 1
ATOM 786 N N . GLN A 1 101 ? -17.348 -2.250 7.175 1.00 88.19 101 GLN A N 1
ATOM 787 C CA . GLN A 1 101 ? -17.117 -0.814 7.259 1.00 88.19 101 GLN A CA 1
ATOM 788 C C . GLN A 1 101 ? -15.639 -0.550 7.531 1.00 88.19 101 GLN A C 1
ATOM 790 O O . GLN A 1 101 ? -15.113 -0.911 8.579 1.00 88.19 101 GLN A O 1
ATOM 795 N N . VAL A 1 102 ? -14.985 0.080 6.564 1.00 86.06 102 VAL A N 1
ATOM 796 C CA . VAL A 1 102 ? -13.622 0.594 6.679 1.00 86.06 102 VAL A CA 1
ATOM 797 C C . VAL A 1 102 ? -13.648 2.074 7.026 1.00 86.06 102 VAL A C 1
ATOM 799 O O . VAL A 1 102 ? -14.605 2.778 6.689 1.00 86.06 102 VAL A O 1
ATOM 802 N N . GLN A 1 103 ? -12.588 2.558 7.678 1.00 83.62 103 GLN A N 1
ATOM 803 C CA . GLN A 1 103 ? -12.434 3.987 7.924 1.00 83.62 103 GLN A CA 1
ATOM 804 C C . GLN A 1 103 ? -12.618 4.811 6.646 1.00 83.62 103 GLN A C 1
ATOM 806 O O . GLN A 1 103 ? -12.178 4.449 5.552 1.00 83.62 103 GLN A O 1
ATOM 811 N N . ASN A 1 104 ? -13.281 5.954 6.801 1.00 79.44 104 ASN A N 1
ATOM 812 C CA . ASN A 1 104 ? -13.660 6.787 5.675 1.00 79.44 104 ASN A CA 1
ATOM 813 C C . ASN A 1 104 ? -12.490 7.664 5.207 1.00 79.44 104 ASN A C 1
ATOM 815 O O . ASN A 1 104 ? -12.280 8.763 5.717 1.00 79.44 104 ASN A O 1
ATOM 819 N N . CYS A 1 105 ? -11.768 7.218 4.181 1.00 89.94 105 CYS A N 1
ATOM 820 C CA . CYS A 1 105 ? -10.748 8.029 3.521 1.00 89.94 105 CYS A CA 1
ATOM 821 C C . CYS A 1 105 ? -11.380 8.979 2.485 1.00 89.94 105 CYS A C 1
ATOM 823 O O . CYS A 1 105 ? -11.404 8.696 1.285 1.00 89.94 105 CYS A O 1
ATOM 825 N N . ARG A 1 106 ? -11.858 10.149 2.928 1.00 89.31 106 ARG A N 1
ATOM 826 C CA . ARG A 1 106 ? -12.683 11.082 2.125 1.00 89.31 106 ARG A CA 1
ATOM 827 C C . ARG A 1 106 ? -12.093 11.476 0.762 1.00 89.31 106 ARG A C 1
ATOM 829 O O . ARG A 1 106 ? -12.840 11.777 -0.171 1.00 89.31 106 ARG A O 1
ATOM 836 N N . TYR A 1 107 ? -10.768 11.551 0.654 1.00 91.38 107 TYR A N 1
ATOM 837 C CA . TYR A 1 107 ? -10.074 12.013 -0.555 1.00 91.38 107 TYR A CA 1
ATOM 838 C C . TYR A 1 107 ? -9.252 10.920 -1.251 1.00 91.38 107 TYR A C 1
ATOM 840 O O . TYR A 1 107 ? -8.677 11.182 -2.311 1.00 91.38 107 TYR A O 1
ATOM 848 N N . VAL A 1 108 ? -9.212 9.704 -0.701 1.00 91.88 108 VAL A N 1
ATOM 849 C CA . VAL A 1 108 ? -8.487 8.575 -1.289 1.00 91.88 108 VAL A CA 1
ATOM 850 C C . VAL A 1 108 ? -9.449 7.771 -2.148 1.00 91.88 108 VAL A C 1
ATOM 852 O O . VAL A 1 108 ? -10.428 7.222 -1.662 1.00 91.88 108 VAL A O 1
ATOM 855 N N . LYS A 1 109 ? -9.162 7.688 -3.448 1.00 90.75 109 LYS A N 1
ATOM 856 C CA . LYS A 1 109 ? -10.009 6.951 -4.400 1.00 90.75 109 LYS A CA 1
ATOM 857 C C . LYS A 1 109 ? -9.501 5.552 -4.726 1.00 90.75 109 LYS A C 1
ATOM 859 O O . LYS A 1 109 ? -10.260 4.730 -5.222 1.00 90.75 109 LYS A O 1
ATOM 864 N N . ARG A 1 110 ? -8.200 5.314 -4.553 1.00 93.12 110 ARG A N 1
ATOM 865 C CA . ARG A 1 110 ? -7.534 4.092 -5.005 1.00 93.12 110 ARG A CA 1
ATOM 866 C C . ARG A 1 110 ? -6.268 3.853 -4.202 1.00 93.12 110 ARG A C 1
ATOM 868 O O . ARG A 1 110 ? -5.479 4.774 -4.007 1.00 93.12 110 ARG A O 1
ATOM 875 N N . LEU A 1 111 ? -6.058 2.597 -3.832 1.00 94.81 111 LEU A N 1
ATOM 876 C CA . LEU A 1 111 ? -4.780 2.078 -3.368 1.00 94.81 111 LEU A CA 1
ATOM 877 C C . LEU A 1 111 ? -4.135 1.313 -4.525 1.00 94.81 111 LEU A C 1
ATOM 879 O O . LEU A 1 111 ? -4.810 0.595 -5.258 1.00 94.81 111 LEU A O 1
ATOM 883 N N . THR A 1 112 ? -2.843 1.517 -4.759 1.00 96.12 112 THR A N 1
ATOM 884 C CA . THR A 1 112 ? -2.092 0.782 -5.786 1.00 96.12 112 THR A CA 1
ATOM 885 C C . THR A 1 112 ? -0.863 0.181 -5.121 1.00 96.12 112 THR A C 1
ATOM 887 O O . THR A 1 112 ? 0.072 0.926 -4.821 1.00 96.12 112 THR A O 1
ATOM 890 N N . PRO A 1 113 ? -0.873 -1.129 -4.827 1.00 96.06 113 PRO A N 1
ATOM 891 C CA . PRO A 1 113 ? 0.274 -1.773 -4.217 1.00 96.06 113 PRO A CA 1
ATOM 892 C C . PRO A 1 113 ? 1.431 -1.834 -5.217 1.00 96.06 113 PRO A C 1
ATOM 894 O O . PRO A 1 113 ? 1.227 -2.006 -6.419 1.00 96.06 113 PRO A O 1
ATOM 897 N N . ILE A 1 114 ? 2.654 -1.682 -4.713 1.00 94.69 114 ILE A N 1
ATOM 898 C CA . ILE A 1 114 ? 3.878 -1.750 -5.514 1.00 94.69 114 ILE A CA 1
ATOM 899 C C . ILE A 1 114 ? 4.711 -2.920 -4.995 1.00 94.69 114 ILE A C 1
ATOM 901 O O . ILE A 1 114 ? 5.227 -2.868 -3.882 1.00 94.69 114 ILE A O 1
ATOM 905 N N . THR A 1 115 ? 4.848 -3.966 -5.810 1.00 92.25 115 THR A N 1
ATOM 906 C CA . THR A 1 115 ? 5.552 -5.208 -5.445 1.00 92.25 115 THR A CA 1
ATOM 907 C C . THR A 1 115 ? 7.060 -5.010 -5.285 1.00 92.25 115 THR A C 1
ATOM 909 O O . THR A 1 115 ? 7.692 -5.625 -4.428 1.00 92.25 115 THR A O 1
ATOM 912 N N . ALA A 1 116 ? 7.666 -4.170 -6.126 1.00 93.25 116 ALA A N 1
ATOM 913 C CA . ALA A 1 116 ? 9.095 -3.891 -6.088 1.00 93.25 116 ALA A CA 1
ATOM 914 C C . ALA A 1 116 ? 9.409 -2.527 -6.710 1.00 93.25 116 ALA A C 1
ATOM 916 O O . ALA A 1 116 ? 8.698 -2.051 -7.593 1.00 93.25 116 ALA A O 1
ATOM 917 N N . ILE A 1 117 ? 10.504 -1.923 -6.256 1.00 92.38 117 ILE A N 1
ATOM 918 C CA . ILE A 1 117 ? 11.062 -0.685 -6.799 1.00 92.38 117 ILE A CA 1
ATOM 919 C C . ILE A 1 117 ? 12.559 -0.873 -7.019 1.00 92.38 117 ILE A C 1
ATOM 921 O O . ILE A 1 117 ? 13.212 -1.581 -6.256 1.00 92.38 117 ILE A O 1
ATOM 925 N N . GLU A 1 118 ? 13.097 -0.211 -8.033 1.00 95.19 118 GLU A N 1
ATOM 926 C CA . GLU A 1 118 ? 14.529 -0.167 -8.319 1.00 95.19 118 GLU A CA 1
ATOM 927 C C . GLU A 1 118 ? 14.938 1.234 -8.764 1.00 95.19 118 GLU A C 1
ATOM 929 O O . GLU A 1 118 ? 14.095 2.100 -9.021 1.00 95.19 118 GLU A O 1
ATOM 934 N N . LYS A 1 119 ? 16.250 1.473 -8.852 1.00 94.38 119 LYS A N 1
ATOM 935 C CA . LYS A 1 119 ? 16.763 2.731 -9.410 1.00 94.38 119 LYS A CA 1
ATOM 936 C C . LYS A 1 119 ? 16.268 2.915 -10.847 1.00 94.38 119 LYS A C 1
ATOM 938 O O . LYS A 1 119 ? 16.324 1.978 -11.642 1.00 94.38 119 LYS A O 1
ATOM 943 N N . ALA A 1 120 ? 15.890 4.146 -11.195 1.00 94.69 120 ALA A N 1
ATOM 944 C CA . ALA A 1 120 ? 15.429 4.543 -12.528 1.00 94.69 120 ALA A CA 1
ATOM 945 C C . ALA A 1 120 ? 16.579 4.567 -13.558 1.00 94.69 120 ALA A C 1
ATOM 947 O O . ALA A 1 120 ? 16.990 5.607 -14.061 1.00 94.69 120 ALA A O 1
ATOM 948 N N . THR A 1 121 ? 17.139 3.394 -13.833 1.00 97.75 121 THR A N 1
ATOM 949 C CA . THR A 1 121 ? 18.190 3.136 -14.822 1.00 97.75 121 THR A CA 1
ATOM 950 C C . THR A 1 121 ? 17.769 1.939 -15.661 1.00 97.75 121 THR A C 1
ATOM 952 O O . THR A 1 121 ? 16.975 1.124 -15.196 1.00 97.75 121 THR A O 1
ATOM 955 N N . VAL A 1 122 ? 18.334 1.776 -16.859 1.00 97.19 122 VAL A N 1
ATOM 956 C CA . VAL A 1 122 ? 18.036 0.611 -17.714 1.00 97.19 122 VAL A CA 1
ATOM 957 C C . VAL A 1 122 ? 18.312 -0.702 -16.972 1.00 97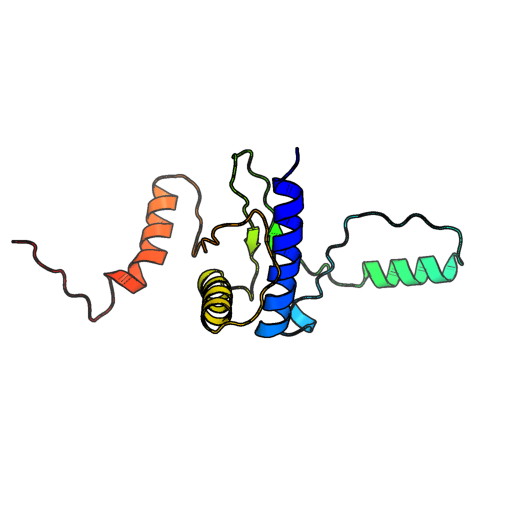.19 122 VAL A C 1
ATOM 959 O O . VAL A 1 122 ? 17.449 -1.570 -16.911 1.00 97.19 122 VAL A O 1
ATOM 962 N N . LYS A 1 123 ? 19.465 -0.806 -16.295 1.00 97.50 123 LYS A N 1
ATOM 963 C CA . LYS A 1 123 ? 19.817 -1.988 -15.488 1.00 97.50 123 LYS A CA 1
ATOM 964 C C . LYS A 1 123 ? 18.834 -2.235 -14.338 1.00 97.50 123 LYS A C 1
ATOM 966 O O . LYS A 1 123 ? 18.478 -3.380 -14.082 1.00 97.50 123 LYS A O 1
ATOM 971 N N . GLY A 1 124 ? 18.398 -1.178 -13.649 1.00 97.25 124 GLY A N 1
ATOM 972 C CA . GLY A 1 124 ? 17.411 -1.284 -12.568 1.00 97.25 124 GLY A CA 1
ATOM 973 C C . GLY A 1 124 ? 16.036 -1.720 -13.076 1.00 97.25 124 GLY A C 1
ATOM 974 O O . GLY A 1 124 ? 15.415 -2.598 -12.480 1.00 97.25 124 GLY A O 1
ATOM 975 N N . LEU A 1 125 ? 15.601 -1.178 -14.217 1.00 96.19 125 LEU A N 1
ATOM 976 C CA . LEU A 1 125 ? 14.371 -1.583 -14.894 1.00 96.19 125 LEU A CA 1
ATOM 977 C C . LEU A 1 125 ? 14.419 -3.062 -15.300 1.00 96.19 125 LEU A C 1
ATOM 979 O O . LEU A 1 125 ? 13.486 -3.807 -15.014 1.00 96.19 125 LEU A O 1
ATOM 983 N N . GLU A 1 126 ? 15.512 -3.510 -15.918 1.00 95.56 126 GLU A N 1
ATOM 984 C CA . GLU A 1 126 ? 15.694 -4.919 -16.275 1.00 95.56 126 GLU A CA 1
ATOM 985 C C . GLU A 1 126 ? 15.677 -5.833 -15.045 1.00 95.56 126 GLU A C 1
ATOM 987 O O . GLU A 1 126 ? 15.049 -6.893 -15.072 1.00 95.56 126 GLU A O 1
ATOM 992 N N . ALA A 1 127 ? 16.352 -5.436 -13.963 1.00 95.62 127 ALA A N 1
ATOM 993 C CA . ALA A 1 127 ? 16.418 -6.215 -12.731 1.00 95.62 127 ALA A CA 1
ATOM 994 C C . ALA A 1 127 ? 15.035 -6.375 -12.086 1.00 95.62 127 ALA A C 1
ATOM 996 O O . ALA A 1 127 ? 14.633 -7.497 -11.761 1.00 95.62 127 ALA A O 1
ATOM 997 N N . VAL A 1 128 ? 14.278 -5.279 -11.947 1.00 95.50 128 VAL A N 1
ATOM 998 C CA . VAL A 1 128 ? 12.930 -5.341 -11.373 1.00 95.50 128 VAL A CA 1
ATOM 999 C C . VAL A 1 128 ? 11.978 -6.108 -12.284 1.00 95.50 128 VAL A C 1
ATOM 1001 O O . VAL A 1 128 ? 11.251 -6.962 -11.787 1.00 95.50 128 VAL A O 1
ATOM 1004 N N . ALA A 1 129 ? 12.037 -5.898 -13.604 1.00 93.25 129 ALA A N 1
ATOM 1005 C CA . ALA A 1 129 ? 11.201 -6.604 -14.571 1.00 93.25 129 ALA A CA 1
ATOM 1006 C C . ALA A 1 129 ? 11.435 -8.118 -14.517 1.00 93.25 129 ALA A C 1
ATOM 1008 O O . ALA A 1 129 ? 10.478 -8.876 -14.383 1.00 93.25 129 ALA A O 1
ATOM 1009 N N . LYS A 1 130 ? 12.697 -8.573 -14.530 1.00 91.88 130 LYS A N 1
ATOM 1010 C CA . LYS A 1 130 ? 13.031 -10.002 -14.393 1.00 91.88 130 LYS A CA 1
ATOM 1011 C C . LYS A 1 130 ? 12.464 -10.590 -13.104 1.00 91.88 130 LYS A C 1
ATOM 1013 O O . LYS A 1 130 ? 11.891 -11.675 -13.135 1.00 91.88 130 LYS A O 1
ATOM 1018 N N . LYS A 1 131 ? 12.589 -9.866 -11.989 1.00 92.31 131 LYS A N 1
ATOM 1019 C CA . LYS A 1 131 ? 12.092 -10.309 -10.684 1.00 92.31 131 LYS A CA 1
ATOM 1020 C C . LYS A 1 131 ? 10.565 -10.420 -10.644 1.00 92.31 131 LYS A C 1
ATOM 1022 O O . LYS A 1 131 ? 10.059 -11.431 -10.169 1.00 92.31 131 LYS A O 1
ATOM 1027 N N . VAL A 1 132 ? 9.839 -9.399 -11.104 1.00 91.88 132 VAL A N 1
ATOM 1028 C CA . VAL A 1 132 ? 8.371 -9.346 -10.962 1.00 91.88 132 VAL A CA 1
ATOM 1029 C C . VAL A 1 132 ? 7.637 -10.113 -12.056 1.00 91.88 132 VAL A C 1
ATOM 1031 O O . VAL A 1 132 ? 6.572 -10.649 -11.791 1.00 91.88 132 VAL A O 1
ATOM 1034 N N . LEU A 1 133 ? 8.185 -10.203 -13.272 1.00 90.31 133 LEU A N 1
ATOM 1035 C CA . LEU A 1 133 ? 7.527 -10.891 -14.386 1.00 90.31 133 LEU A CA 1
ATOM 1036 C C . LEU A 1 133 ? 7.757 -12.405 -14.359 1.00 90.31 133 LEU A C 1
ATOM 1038 O O . LEU A 1 133 ? 6.903 -13.146 -14.838 1.00 90.31 133 LEU A O 1
ATOM 1042 N N . ALA A 1 134 ? 8.871 -12.890 -13.797 1.00 87.69 134 ALA A N 1
ATOM 1043 C CA . ALA A 1 134 ? 9.193 -14.319 -13.819 1.00 87.69 134 ALA A CA 1
ATOM 1044 C C . ALA A 1 134 ? 8.080 -15.232 -13.260 1.00 87.69 134 ALA A C 1
ATOM 1046 O O . ALA A 1 134 ? 7.736 -16.191 -13.953 1.00 87.69 134 ALA A O 1
ATOM 1047 N N . PRO A 1 135 ? 7.447 -14.937 -12.106 1.00 86.69 135 PRO A N 1
ATOM 1048 C CA . PRO A 1 135 ? 6.343 -15.754 -11.596 1.00 86.69 135 PRO A CA 1
ATOM 1049 C C . PRO A 1 135 ? 5.109 -15.777 -12.509 1.00 86.69 135 PRO A C 1
ATOM 1051 O O . PRO A 1 135 ? 4.352 -16.743 -12.486 1.00 86.69 135 PRO A O 1
ATOM 1054 N N . HIS A 1 136 ? 4.901 -14.728 -13.310 1.00 85.38 136 HIS A N 1
ATOM 1055 C CA . HIS A 1 136 ? 3.690 -14.542 -14.113 1.00 85.38 136 HIS A CA 1
ATOM 1056 C C . HIS A 1 136 ? 3.848 -14.900 -15.589 1.00 85.38 136 HIS A C 1
ATOM 1058 O O . HIS A 1 136 ? 2.829 -15.036 -16.253 1.00 85.38 136 HIS A O 1
ATOM 1064 N N . PHE A 1 137 ? 5.078 -15.020 -16.100 1.00 82.50 137 PHE A N 1
ATOM 1065 C CA . PHE A 1 137 ? 5.355 -15.247 -17.527 1.00 82.50 137 PHE A CA 1
ATOM 1066 C C . PHE A 1 137 ? 6.329 -16.399 -17.807 1.00 82.50 137 PHE A C 1
ATOM 1068 O O . PHE A 1 137 ? 6.408 -16.874 -18.935 1.00 82.50 137 PHE A O 1
ATOM 1075 N N . HIS A 1 138 ? 7.077 -16.862 -16.800 1.00 78.25 138 HIS A N 1
ATOM 1076 C CA . HIS A 1 138 ? 8.116 -17.888 -16.959 1.00 78.25 138 HIS A CA 1
ATOM 1077 C C . HIS A 1 138 ? 7.886 -19.114 -16.054 1.00 78.25 138 HIS A C 1
ATOM 1079 O O . HIS A 1 138 ? 8.819 -19.861 -15.760 1.00 78.25 138 HIS A O 1
ATOM 1085 N N . GLY A 1 139 ? 6.648 -19.319 -15.586 1.00 72.56 139 GLY A N 1
ATOM 1086 C CA . GLY A 1 139 ? 6.249 -20.532 -14.868 1.00 72.56 139 GLY A CA 1
ATOM 1087 C C . GLY A 1 139 ? 6.270 -21.770 -15.774 1.00 72.56 139 GLY A C 1
ATOM 1088 O O . GLY A 1 139 ? 6.147 -21.649 -16.991 1.00 72.56 139 GLY A O 1
ATOM 1089 N N . LYS A 1 140 ? 6.398 -22.969 -15.185 1.00 67.94 140 LYS A N 1
ATOM 1090 C CA . LYS A 1 140 ? 6.491 -24.249 -15.923 1.00 67.94 140 LYS A CA 1
ATOM 1091 C C . LYS A 1 140 ? 5.326 -24.491 -16.895 1.00 67.94 140 LYS A C 1
ATOM 1093 O O . LYS A 1 140 ? 5.524 -25.148 -17.909 1.00 67.94 140 LYS A O 1
ATOM 1098 N N . ASP A 1 141 ? 4.163 -23.907 -16.614 1.00 66.69 141 ASP A N 1
ATOM 1099 C CA . ASP A 1 141 ? 2.943 -24.065 -17.413 1.00 66.69 141 ASP A CA 1
ATOM 1100 C C . ASP A 1 141 ? 2.764 -22.977 -18.488 1.00 66.69 141 ASP A C 1
ATOM 1102 O O . ASP A 1 141 ? 1.774 -22.971 -19.220 1.00 66.69 141 ASP A O 1
ATOM 1106 N N . GLN A 1 142 ? 3.707 -22.037 -18.611 1.00 64.88 142 GLN A N 1
ATOM 1107 C CA . GLN A 1 142 ? 3.633 -20.953 -19.589 1.00 64.88 142 GLN A CA 1
ATOM 1108 C C . GLN A 1 142 ? 4.474 -21.271 -20.822 1.00 64.88 142 GLN A C 1
ATOM 1110 O O . GLN A 1 142 ? 5.619 -20.849 -20.968 1.00 64.88 142 GLN A O 1
ATOM 1115 N N . THR A 1 143 ? 3.890 -22.034 -21.743 1.00 60.78 143 THR A N 1
ATOM 1116 C CA . THR A 1 143 ? 4.460 -22.220 -23.081 1.00 60.78 143 THR A CA 1
ATOM 1117 C C . THR A 1 143 ? 4.314 -20.931 -23.885 1.00 60.78 143 THR A C 1
ATOM 1119 O O . THR A 1 143 ? 3.215 -20.377 -23.961 1.00 60.78 143 THR A O 1
ATOM 1122 N N . ALA A 1 144 ? 5.394 -20.477 -24.526 1.00 66.00 144 ALA A N 1
ATOM 1123 C CA . ALA A 1 144 ? 5.358 -19.328 -25.424 1.00 66.00 144 ALA A CA 1
ATOM 1124 C C . ALA A 1 144 ? 4.252 -19.511 -26.478 1.00 66.00 144 ALA A C 1
ATOM 1126 O O . ALA A 1 144 ? 4.323 -20.407 -27.323 1.00 66.00 144 ALA A O 1
ATOM 1127 N N . ARG A 1 145 ? 3.216 -18.664 -26.433 1.00 61.03 145 ARG A N 1
ATOM 1128 C CA . ARG A 1 145 ? 2.228 -18.608 -27.512 1.00 61.03 145 ARG A CA 1
ATOM 1129 C C . ARG A 1 145 ? 2.922 -18.026 -28.739 1.00 61.03 145 ARG A C 1
ATOM 1131 O O . ARG A 1 145 ? 3.263 -16.846 -28.750 1.00 61.03 145 ARG A O 1
ATOM 1138 N N . LYS A 1 146 ? 3.140 -18.852 -29.767 1.00 52.44 146 LYS A N 1
ATOM 1139 C CA . LYS A 1 146 ? 3.506 -18.358 -31.097 1.00 52.44 146 LYS A CA 1
ATOM 1140 C C . LYS A 1 146 ? 2.336 -17.522 -31.610 1.00 52.44 146 LYS A C 1
ATOM 1142 O O . LYS A 1 146 ? 1.277 -18.068 -31.905 1.00 52.44 146 LYS A O 1
ATOM 1147 N N . VAL A 1 147 ? 2.518 -16.208 -31.665 1.00 59.91 147 VAL A N 1
ATOM 1148 C CA . VAL A 1 147 ? 1.609 -15.327 -32.399 1.00 59.91 147 VAL A CA 1
ATOM 1149 C C . VAL A 1 147 ? 1.869 -15.612 -33.878 1.00 59.91 147 VAL A C 1
ATOM 1151 O O . VAL A 1 147 ? 2.997 -15.434 -34.336 1.00 59.91 147 VAL A O 1
ATOM 1154 N N . SER A 1 148 ? 0.877 -16.201 -34.549 1.00 49.94 148 SER A N 1
ATOM 1155 C CA . SER A 1 148 ? 0.883 -16.407 -36.005 1.00 49.94 148 SER A CA 1
ATOM 1156 C C . SER A 1 148 ? 0.464 -15.133 -36.719 1.00 49.94 148 SER A C 1
ATOM 1158 O O . SER A 1 148 ? -0.351 -14.391 -36.124 1.00 49.94 148 SER A O 1
#

Radius of gyration: 21.02 Å; chains: 1; bounding box: 39×48×75 Å

Secondary structure (DSSP, 8-state):
--HHHHHHHHHHHHHHHHHHHHH-HHHH------S--------HHHHHHHHHHHHHS-----SEEEE--S-TT--EEEE-TT--HHHHHHHHHHHHHTT------TT-------S----SSHHHHHHHHHHHHHHHHSSTT-------

pLDDT: mean 81.33, std 17.61, range [30.8, 97.75]

Foldseek 3Di:
DDLPVLLVVLVVVLLLVLCCVPPNPVLAPLDPPDDDDDDDDDDPVVVVVVVVVVVPDPNRDHQWDWDDDVDPPDTDIDGDPPDQQVVSVVVVVVCVVVVNDTRDSPSDDDDDGDRDDFPPDPVRVVVVCCVPCCVPQVDPPHDDDPDD